Protein AF-A0A926B405-F1 (afdb_monomer_lite)

Radius of gyration: 14.82 Å; chains: 1; bounding box: 41×20×39 Å

Secondary structure (DSSP, 8-state):
-HHHHHT-TTEEEEEEETTEEEEEE--SSHHHHHHHHHHHHTSTT--------------------

pLDDT: mean 86.54, std 12.53, range 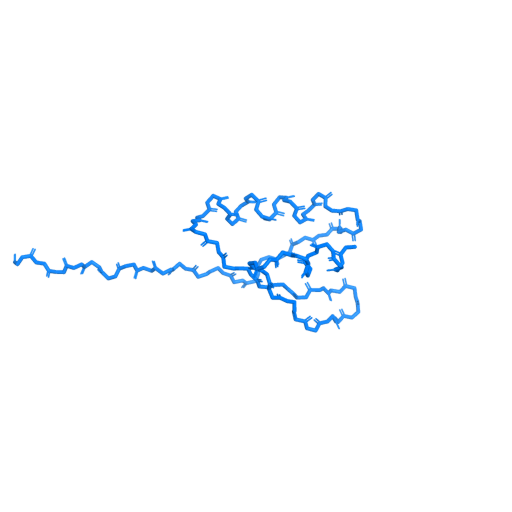[49.56, 95.69]

Structure (mmCIF, N/CA/C/O backbone):
data_AF-A0A926B405-F1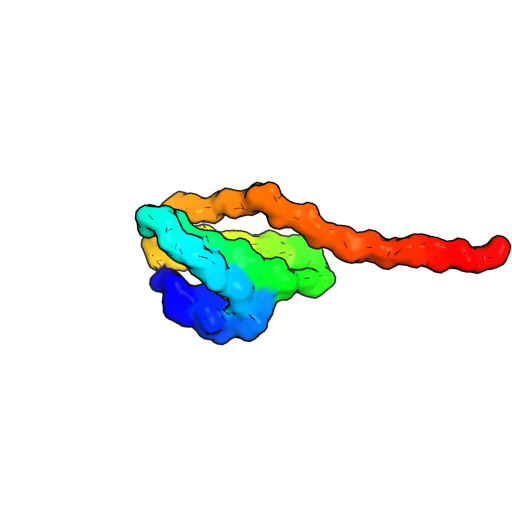
#
_entry.id   AF-A0A926B405-F1
#
loop_
_atom_site.group_PDB
_atom_site.id
_atom_site.type_symbol
_atom_site.label_atom_id
_atom_site.label_alt_id
_atom_site.label_comp_id
_atom_site.label_asym_id
_atom_site.label_entity_id
_atom_site.label_seq_id
_atom_site.pdbx_PDB_ins_code
_atom_site.Cartn_x
_atom_site.Cartn_y
_atom_site.Cartn_z
_atom_site.occupancy
_atom_site.B_iso_or_equiv
_atom_site.auth_seq_id
_atom_site.auth_comp_id
_atom_site.auth_asym_id
_atom_site.auth_atom_id
_atom_site.pdbx_PDB_model_num
ATOM 1 N N . MET A 1 1 ? -6.955 4.523 6.494 1.00 78.56 1 MET A N 1
ATOM 2 C CA . MET A 1 1 ? -5.734 3.793 6.096 1.00 78.56 1 MET A CA 1
ATOM 3 C C . MET A 1 1 ? -5.930 3.026 4.790 1.00 78.56 1 MET A C 1
ATOM 5 O O . MET A 1 1 ? -5.415 3.489 3.782 1.00 78.56 1 MET A O 1
ATOM 9 N N . ARG A 1 2 ? -6.740 1.953 4.758 1.00 82.44 2 ARG A N 1
ATOM 10 C CA . ARG A 1 2 ? -6.946 1.093 3.569 1.00 82.44 2 ARG A CA 1
ATOM 11 C C . ARG A 1 2 ? -7.227 1.860 2.265 1.00 82.44 2 ARG A C 1
ATOM 13 O O . ARG A 1 2 ? -6.546 1.617 1.281 1.00 82.44 2 ARG A O 1
ATOM 20 N N . THR A 1 3 ? -8.132 2.845 2.285 1.00 79.81 3 THR A N 1
ATOM 21 C CA . THR A 1 3 ? -8.468 3.687 1.115 1.00 79.81 3 THR A CA 1
ATOM 22 C C . THR A 1 3 ? -7.285 4.494 0.570 1.00 79.81 3 THR A C 1
ATOM 24 O O . THR A 1 3 ? -7.204 4.723 -0.630 1.00 79.81 3 THR A O 1
ATOM 27 N N . LYS A 1 4 ? -6.366 4.939 1.441 1.00 84.94 4 LYS A N 1
ATOM 28 C CA . LYS A 1 4 ? -5.169 5.687 1.022 1.00 84.94 4 LYS A CA 1
ATOM 29 C C . LYS A 1 4 ? -4.153 4.770 0.350 1.00 84.94 4 LYS A C 1
ATOM 31 O O . LYS A 1 4 ? -3.548 5.181 -0.628 1.00 84.94 4 LYS A O 1
ATOM 36 N N . ILE A 1 5 ? -3.996 3.550 0.866 1.00 86.50 5 ILE A N 1
ATOM 37 C CA . ILE A 1 5 ? -3.109 2.552 0.264 1.00 86.50 5 ILE A CA 1
ATOM 38 C C . ILE A 1 5 ? -3.691 2.129 -1.085 1.00 86.50 5 ILE A C 1
ATOM 40 O O . ILE A 1 5 ? -3.028 2.305 -2.088 1.00 86.50 5 ILE A O 1
ATOM 44 N N . SER A 1 6 ? -4.974 1.756 -1.162 1.00 87.00 6 SER A N 1
ATOM 45 C CA . SER A 1 6 ? -5.611 1.354 -2.430 1.00 87.00 6 SER A CA 1
ATOM 46 C C . SER A 1 6 ? -5.662 2.436 -3.512 1.00 87.00 6 SER A C 1
ATOM 48 O O . SER A 1 6 ? -5.952 2.126 -4.660 1.00 87.00 6 SER A O 1
ATOM 50 N N . ALA A 1 7 ? -5.478 3.710 -3.155 1.00 87.94 7 ALA A N 1
ATOM 51 C CA . ALA A 1 7 ? -5.427 4.800 -4.127 1.00 87.94 7 ALA A CA 1
ATOM 52 C C . ALA A 1 7 ? -4.084 4.863 -4.875 1.00 87.94 7 ALA A C 1
ATOM 54 O O . ALA A 1 7 ? -3.977 5.579 -5.869 1.00 87.94 7 ALA A O 1
ATOM 55 N N . ARG A 1 8 ? -3.063 4.143 -4.396 1.00 87.44 8 ARG A N 1
ATOM 56 C CA . ARG A 1 8 ? -1.743 4.083 -5.013 1.00 87.44 8 ARG A CA 1
ATOM 57 C C . ARG A 1 8 ? -1.716 3.015 -6.115 1.00 87.44 8 ARG A C 1
ATOM 59 O O . ARG A 1 8 ? -1.978 1.849 -5.815 1.00 87.44 8 ARG A O 1
ATOM 66 N N . PRO A 1 9 ? -1.414 3.389 -7.371 1.00 84.94 9 PRO A N 1
ATOM 67 C CA . PRO A 1 9 ? -1.471 2.473 -8.513 1.00 84.94 9 PRO A CA 1
ATOM 68 C C . PRO A 1 9 ? -0.410 1.366 -8.450 1.00 84.94 9 PRO A C 1
ATOM 70 O O . PRO A 1 9 ? -0.599 0.305 -9.030 1.00 84.94 9 PRO A O 1
ATOM 73 N N . ASP A 1 10 ? 0.679 1.615 -7.730 1.00 88.94 10 ASP A N 1
ATOM 74 C CA . ASP A 1 10 ? 1.807 0.722 -7.463 1.00 88.94 10 ASP A CA 1
ATOM 75 C C . ASP A 1 10 ? 1.522 -0.308 -6.357 1.00 88.94 10 ASP A C 1
ATOM 77 O O . ASP A 1 10 ? 2.393 -1.106 -6.027 1.00 88.94 10 ASP A O 1
ATOM 81 N N . THR A 1 11 ? 0.318 -0.310 -5.770 1.00 92.19 11 THR A N 1
ATOM 82 C CA . THR A 1 11 ? -0.004 -1.168 -4.623 1.00 92.19 11 THR A CA 1
ATOM 83 C C . THR A 1 11 ? -1.148 -2.130 -4.902 1.00 92.19 11 THR A C 1
ATOM 85 O O . THR A 1 11 ? -2.192 -1.771 -5.448 1.00 92.19 11 THR A O 1
ATOM 88 N N . LEU A 1 12 ? -0.981 -3.363 -4.435 1.00 93.38 12 LEU A N 1
ATOM 89 C CA . LEU A 1 12 ? -2.025 -4.374 -4.391 1.00 93.38 12 LEU A CA 1
ATOM 90 C C . LEU A 1 12 ? -2.384 -4.657 -2.937 1.00 93.38 12 LEU A C 1
ATOM 92 O O . LEU A 1 12 ? -1.526 -4.933 -2.098 1.00 93.38 12 LEU A O 1
ATOM 96 N N . LEU A 1 13 ? -3.679 -4.608 -2.634 1.00 93.88 13 LEU A N 1
ATOM 97 C CA . LEU A 1 13 ? -4.185 -4.960 -1.316 1.00 93.88 13 LEU A CA 1
ATOM 98 C C . LEU A 1 13 ? -4.671 -6.399 -1.293 1.00 93.88 13 LEU A C 1
ATOM 100 O O . LEU A 1 13 ? -5.614 -6.763 -1.996 1.00 93.88 13 LEU A O 1
ATOM 104 N N . GLY A 1 14 ? -4.084 -7.184 -0.399 1.00 92.56 14 GLY A N 1
ATOM 105 C CA . GLY A 1 14 ? -4.611 -8.490 -0.054 1.00 92.56 14 GLY A CA 1
ATOM 106 C C . GLY A 1 14 ? -5.862 -8.407 0.824 1.00 92.56 14 GLY A C 1
ATOM 107 O O . GLY A 1 14 ? -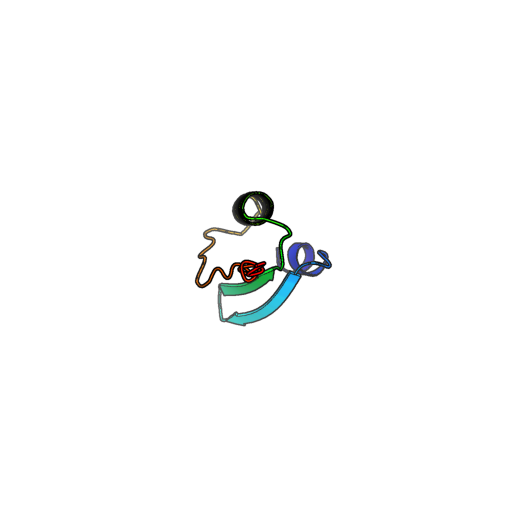6.398 -7.335 1.166 1.00 92.56 14 GLY A O 1
ATOM 108 N N . ARG A 1 15 ? -6.324 -9.592 1.222 1.00 92.19 15 ARG A N 1
ATOM 109 C CA . ARG A 1 15 ? -7.378 -9.739 2.224 1.00 92.19 15 ARG A CA 1
ATOM 110 C C . ARG A 1 15 ? -6.916 -9.126 3.551 1.00 92.19 15 ARG A C 1
ATOM 112 O O . ARG A 1 15 ? -5.755 -9.254 3.929 1.00 92.19 15 ARG A O 1
ATOM 119 N N . ALA A 1 16 ? -7.828 -8.424 4.215 1.00 92.88 16 ALA A N 1
ATOM 120 C CA . ALA A 1 16 ? -7.629 -8.014 5.597 1.00 92.88 16 ALA A CA 1
ATOM 121 C C . ALA A 1 16 ? -8.010 -9.180 6.517 1.00 92.88 16 ALA A C 1
ATOM 123 O O . ALA A 1 16 ? -9.056 -9.801 6.312 1.00 92.88 16 ALA A O 1
ATOM 124 N N . GLU A 1 17 ? -7.174 -9.458 7.509 1.00 92.94 17 GLU A N 1
ATOM 125 C CA . GLU A 1 17 ? -7.395 -10.489 8.522 1.00 92.94 17 GLU A CA 1
ATOM 126 C C . GLU A 1 17 ? -7.286 -9.828 9.898 1.00 92.94 17 GLU A C 1
ATOM 128 O O . GLU A 1 17 ? -6.202 -9.426 10.326 1.00 92.94 17 GLU A O 1
ATOM 133 N N . ASP A 1 18 ? -8.430 -9.678 10.570 1.00 93.25 18 ASP A N 1
ATOM 134 C CA . ASP A 1 18 ? -8.553 -8.945 11.834 1.00 93.25 18 ASP A CA 1
ATOM 135 C C . ASP A 1 18 ? -7.967 -7.518 11.733 1.00 93.25 18 ASP A C 1
ATOM 137 O O . ASP A 1 18 ? -8.459 -6.700 10.949 1.00 93.25 18 ASP A O 1
ATOM 141 N N . ARG A 1 19 ? -6.894 -7.218 12.476 1.00 91.75 19 ARG A N 1
ATOM 142 C CA . ARG A 1 19 ? -6.198 -5.922 12.451 1.00 91.75 19 ARG A CA 1
ATOM 143 C C . ARG A 1 19 ? -5.111 -5.804 11.377 1.00 91.75 19 ARG A C 1
ATOM 145 O O . ARG A 1 19 ? -4.499 -4.747 11.252 1.00 91.75 19 ARG A O 1
ATOM 152 N N . TRP A 1 20 ? -4.847 -6.870 10.622 1.00 93.00 20 TRP A N 1
ATOM 153 C CA . TRP A 1 20 ? -3.764 -6.918 9.643 1.00 93.00 20 TRP A CA 1
ATOM 154 C C . TRP A 1 20 ? -4.265 -6.670 8.227 1.00 93.00 20 TRP A C 1
ATOM 156 O O . TRP A 1 20 ? -5.275 -7.219 7.782 1.00 93.00 20 TRP A O 1
ATOM 166 N N . GLN A 1 21 ? -3.507 -5.867 7.487 1.00 95.00 21 GLN A N 1
ATOM 167 C CA . GLN A 1 21 ? -3.750 -5.588 6.080 1.00 95.00 21 GLN A CA 1
ATOM 168 C C . GLN A 1 21 ? -2.541 -6.031 5.260 1.00 95.00 21 GLN A C 1
ATOM 170 O O . GLN A 1 21 ? -1.499 -5.388 5.316 1.00 95.00 21 GLN A O 1
ATOM 175 N N . ALA A 1 22 ? -2.698 -7.078 4.447 1.00 95.00 22 ALA A N 1
ATOM 176 C CA . ALA A 1 22 ? -1.665 -7.466 3.491 1.00 95.00 22 ALA A CA 1
ATOM 177 C C . ALA A 1 22 ? -1.547 -6.422 2.369 1.00 95.00 22 ALA A C 1
ATOM 179 O O . ALA A 1 22 ? -2.562 -6.001 1.795 1.00 95.00 22 ALA A O 1
ATOM 180 N N . VAL A 1 23 ? -0.318 -6.022 2.055 1.00 94.94 23 VAL A N 1
ATOM 181 C CA . VAL A 1 23 ? 0.016 -5.073 0.988 1.00 94.94 23 VAL A CA 1
ATOM 182 C C . VAL A 1 23 ? 1.191 -5.641 0.203 1.00 94.94 23 VAL A C 1
ATOM 184 O O . VAL A 1 23 ? 2.147 -6.129 0.798 1.00 94.94 23 VAL A O 1
ATOM 187 N N . VAL A 1 24 ? 1.111 -5.569 -1.120 1.00 94.69 24 VAL A N 1
ATOM 188 C CA . VAL A 1 24 ? 2.236 -5.793 -2.032 1.00 94.69 24 VAL A CA 1
ATOM 189 C C . VAL A 1 24 ? 2.465 -4.494 -2.793 1.00 94.69 24 VAL A C 1
ATOM 191 O O . VAL A 1 24 ? 1.500 -3.816 -3.153 1.00 94.69 24 VAL A O 1
ATOM 194 N N . VAL A 1 25 ? 3.724 -4.130 -3.002 1.00 93.50 25 VAL A N 1
ATOM 195 C CA . VAL A 1 25 ? 4.127 -2.950 -3.766 1.00 93.50 25 VAL A CA 1
ATOM 196 C C . VAL A 1 25 ? 5.297 -3.333 -4.658 1.00 93.50 25 VAL A C 1
ATOM 198 O O . VAL A 1 25 ? 6.227 -3.989 -4.191 1.00 93.50 25 VAL A O 1
ATOM 201 N N . ASP A 1 26 ? 5.247 -2.909 -5.916 1.00 91.56 26 ASP A N 1
ATOM 202 C CA . ASP A 1 26 ? 6.399 -2.974 -6.809 1.00 91.56 26 ASP A CA 1
ATOM 203 C C . ASP A 1 26 ? 7.081 -1.605 -6.806 1.00 91.56 26 ASP A C 1
ATOM 205 O O . ASP A 1 26 ? 6.460 -0.582 -7.108 1.00 91.56 26 ASP A O 1
ATOM 209 N N . THR A 1 27 ? 8.362 -1.569 -6.446 1.00 90.94 27 THR A N 1
ATOM 210 C CA . THR A 1 27 ? 9.151 -0.333 -6.395 1.00 90.94 27 THR A CA 1
ATOM 211 C C . THR A 1 27 ? 10.328 -0.393 -7.354 1.00 90.94 27 THR A C 1
ATOM 213 O O . THR A 1 27 ? 10.878 -1.455 -7.622 1.00 90.94 27 THR A O 1
ATOM 216 N N . LEU A 1 28 ? 10.739 0.771 -7.861 1.00 89.94 28 LEU A N 1
ATOM 217 C CA . LEU A 1 28 ? 11.826 0.872 -8.842 1.00 89.94 28 LEU A CA 1
ATOM 218 C C . LEU A 1 28 ? 13.186 0.445 -8.279 1.00 89.94 28 LEU A C 1
ATOM 220 O O . LEU A 1 28 ? 14.011 -0.099 -9.006 1.00 89.94 28 LEU A O 1
ATOM 224 N N . ASP A 1 29 ? 13.431 0.730 -7.002 1.00 89.25 29 ASP A N 1
ATOM 225 C CA . ASP A 1 29 ? 14.679 0.415 -6.321 1.00 89.25 29 ASP A CA 1
ATOM 226 C C . ASP A 1 29 ? 14.466 0.235 -4.808 1.00 89.25 29 ASP A C 1
ATOM 228 O O . ASP A 1 29 ? 13.367 0.409 -4.270 1.00 89.25 29 ASP A O 1
ATOM 232 N N . VAL A 1 30 ? 15.554 -0.121 -4.122 1.00 89.69 30 VAL A N 1
ATOM 233 C CA . VAL A 1 30 ? 15.605 -0.315 -2.666 1.00 89.69 30 VAL A CA 1
ATOM 234 C C . VAL A 1 30 ? 15.207 0.960 -1.920 1.00 89.69 30 VAL A C 1
ATOM 236 O O . VAL A 1 30 ? 14.517 0.893 -0.905 1.00 89.69 30 VAL A O 1
ATOM 239 N N . LYS A 1 31 ? 15.619 2.136 -2.410 1.00 92.25 31 LYS A N 1
ATOM 240 C CA . LYS A 1 31 ? 15.314 3.404 -1.745 1.00 92.25 31 LYS A CA 1
ATOM 241 C C . LYS A 1 31 ? 13.810 3.674 -1.788 1.00 92.25 31 LYS A C 1
ATOM 243 O O . LYS A 1 31 ? 13.234 4.025 -0.766 1.00 92.25 31 LYS A O 1
ATOM 248 N N . ALA A 1 32 ? 13.172 3.467 -2.934 1.00 92.12 32 ALA A N 1
ATOM 249 C CA . ALA A 1 32 ? 11.734 3.612 -3.093 1.00 92.12 32 ALA A CA 1
ATOM 250 C C . ALA A 1 32 ? 10.954 2.625 -2.205 1.00 92.12 32 ALA A C 1
ATOM 252 O O . ALA A 1 32 ? 9.913 3.000 -1.665 1.00 92.12 32 ALA A O 1
ATOM 253 N N . ALA A 1 33 ? 11.468 1.406 -1.993 1.00 92.25 33 ALA A N 1
ATOM 254 C CA . ALA A 1 33 ? 10.900 0.460 -1.028 1.00 92.25 33 ALA A CA 1
ATOM 255 C C . ALA A 1 33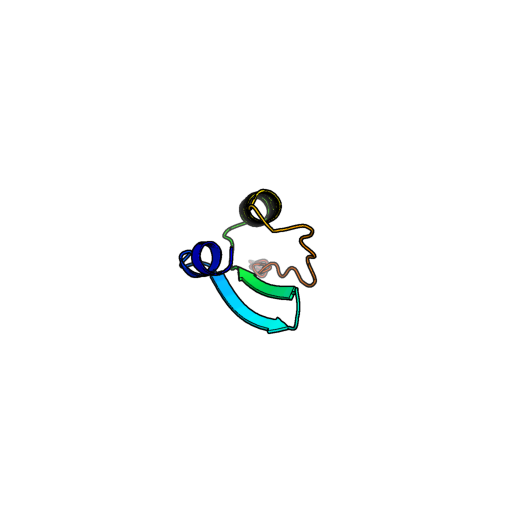 ? 10.975 0.987 0.416 1.00 92.25 33 ALA A C 1
ATOM 257 O O . ALA A 1 33 ? 9.979 0.936 1.140 1.00 92.25 33 ALA A O 1
ATOM 258 N N . HIS A 1 34 ? 12.121 1.543 0.825 1.00 94.00 34 HIS A N 1
ATOM 259 C CA . HIS A 1 34 ? 12.276 2.162 2.146 1.00 94.00 34 HIS A CA 1
ATOM 260 C C . HIS A 1 34 ? 11.371 3.383 2.326 1.00 94.00 34 HIS A C 1
ATOM 262 O O . HIS A 1 34 ? 10.644 3.457 3.313 1.00 94.00 34 HIS A O 1
ATOM 268 N N . ASP A 1 35 ? 11.345 4.294 1.351 1.00 95.00 35 ASP A N 1
ATOM 269 C CA . ASP A 1 35 ? 10.482 5.478 1.386 1.00 95.00 35 ASP A CA 1
ATOM 270 C C . ASP A 1 35 ? 8.995 5.068 1.504 1.00 95.00 35 ASP A C 1
ATOM 272 O O . ASP A 1 35 ? 8.208 5.709 2.206 1.00 95.00 35 ASP A O 1
ATOM 276 N N . PHE A 1 36 ? 8.589 3.982 0.832 1.00 93.94 36 PHE A N 1
ATOM 277 C CA . PHE A 1 36 ? 7.235 3.436 0.939 1.00 93.94 36 PHE A CA 1
ATOM 278 C C . PHE A 1 36 ? 6.947 2.836 2.321 1.00 93.94 36 PHE A C 1
ATOM 280 O O . PHE A 1 36 ? 5.860 3.051 2.863 1.00 93.94 36 PHE A O 1
ATOM 287 N N . HIS A 1 37 ? 7.908 2.112 2.897 1.00 95.06 37 HIS A N 1
ATOM 288 C CA . HIS A 1 37 ? 7.803 1.557 4.245 1.00 95.06 37 HIS A CA 1
ATOM 289 C C . HIS A 1 37 ? 7.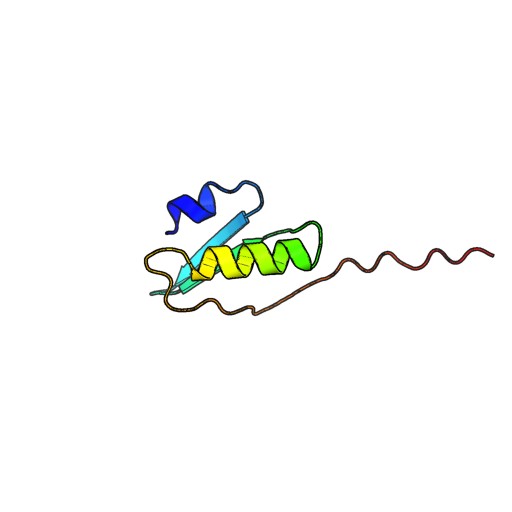620 2.661 5.293 1.00 95.06 37 HIS A C 1
ATOM 291 O O . HIS A 1 37 ? 6.656 2.631 6.056 1.00 95.06 37 HIS A O 1
ATOM 297 N N . GLU A 1 38 ? 8.479 3.681 5.275 1.00 95.69 38 GLU A N 1
ATOM 298 C CA . GLU A 1 38 ? 8.385 4.834 6.180 1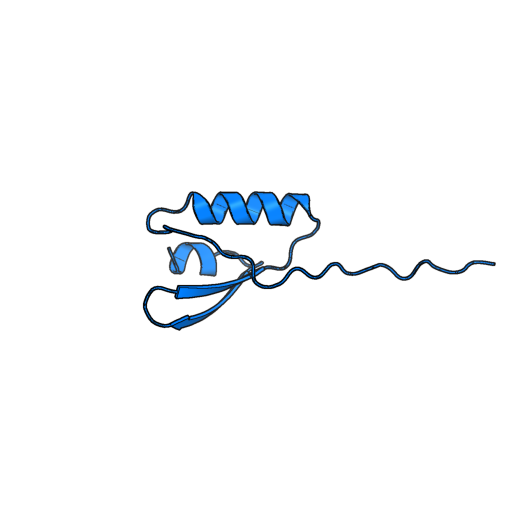.00 95.69 38 GLU A CA 1
ATOM 299 C C . GLU A 1 38 ? 7.050 5.571 6.018 1.00 95.69 38 GLU A C 1
ATOM 301 O O . GLU A 1 38 ? 6.409 5.971 6.993 1.00 95.69 38 GLU A O 1
ATOM 306 N N . TRP A 1 39 ? 6.582 5.718 4.774 1.00 94.81 39 TRP A N 1
ATOM 307 C CA . TRP A 1 39 ? 5.275 6.303 4.506 1.00 94.81 39 TRP A CA 1
ATOM 308 C C . TRP A 1 39 ? 4.131 5.491 5.128 1.00 94.81 39 TRP A C 1
ATOM 310 O O . TRP A 1 39 ? 3.208 6.099 5.674 1.00 94.81 39 TRP A O 1
ATOM 320 N N . LEU A 1 40 ? 4.171 4.152 5.059 1.00 94.81 40 LEU A N 1
ATOM 321 C CA . LEU A 1 40 ? 3.170 3.292 5.698 1.00 94.81 40 LEU A CA 1
ATOM 322 C C . LEU A 1 40 ? 3.181 3.463 7.219 1.00 94.81 40 LEU A C 1
ATOM 324 O O . LEU A 1 40 ? 2.114 3.660 7.798 1.00 94.81 40 LEU A O 1
ATOM 328 N N . GLU A 1 41 ? 4.355 3.434 7.850 1.00 95.25 41 GLU A N 1
ATOM 329 C CA . GLU A 1 41 ? 4.499 3.606 9.303 1.00 95.25 41 GLU A CA 1
ATOM 330 C C . GLU A 1 41 ? 3.970 4.961 9.789 1.00 95.25 41 GLU A C 1
ATOM 332 O O . GLU A 1 41 ? 3.399 5.062 10.872 1.00 95.25 41 GLU A O 1
ATOM 337 N N . ALA A 1 42 ? 4.089 6.006 8.968 1.00 95.69 42 ALA A N 1
ATOM 338 C CA . ALA A 1 42 ? 3.586 7.337 9.289 1.00 95.69 42 ALA A CA 1
ATOM 339 C C . ALA A 1 42 ? 2.057 7.493 9.126 1.00 95.69 42 ALA A C 1
ATOM 341 O O . ALA A 1 42 ? 1.503 8.551 9.457 1.00 95.69 42 ALA A O 1
ATOM 342 N N . LEU A 1 43 ? 1.338 6.499 8.586 1.00 93.81 43 LEU A N 1
ATOM 343 C CA . LEU A 1 43 ? -0.108 6.612 8.389 1.00 93.81 43 LEU A CA 1
ATOM 344 C C . LEU A 1 43 ? -0.869 6.542 9.726 1.00 93.81 43 LEU A C 1
ATOM 346 O O . LEU A 1 43 ? -0.695 5.600 10.496 1.00 93.81 43 LEU A O 1
ATOM 350 N N . PRO A 1 44 ? -1.836 7.451 9.971 1.00 93.06 44 PRO A N 1
ATOM 351 C CA . PRO A 1 44 ? -2.695 7.356 11.146 1.00 93.06 44 PRO A CA 1
ATOM 352 C C . PRO A 1 44 ? -3.444 6.018 11.204 1.00 93.06 44 PRO A C 1
ATOM 354 O O . PRO A 1 44 ? -4.178 5.668 10.269 1.00 93.06 44 PRO A O 1
ATOM 357 N N . GLY A 1 45 ? -3.278 5.308 12.321 1.00 91.81 45 GLY A N 1
ATOM 358 C CA . GLY A 1 45 ? -3.870 3.992 12.571 1.00 91.81 45 GLY A CA 1
ATOM 359 C C . GLY A 1 45 ? -2.990 2.804 12.173 1.00 91.81 45 GLY A C 1
ATOM 360 O O . GLY A 1 45 ? -3.415 1.672 12.383 1.00 91.81 45 GLY A O 1
ATOM 361 N N . VAL A 1 46 ? -1.793 3.036 11.623 1.00 93.81 46 VAL A N 1
ATOM 362 C CA . VAL A 1 46 ? -0.753 2.005 11.512 1.00 93.81 46 VAL A CA 1
ATOM 363 C C . VAL A 1 46 ? 0.037 1.997 12.815 1.00 93.81 46 VAL A C 1
ATOM 365 O O . VAL A 1 46 ? 0.662 2.990 13.170 1.00 93.81 46 VAL A O 1
ATOM 368 N N . GLU A 1 47 ? -0.024 0.887 13.547 1.00 94.12 47 GLU A N 1
ATOM 369 C CA . GLU A 1 47 ? 0.798 0.685 14.749 1.00 94.12 47 GLU A CA 1
ATOM 370 C C . GLU A 1 47 ? 2.130 0.003 14.417 1.00 94.12 47 GLU A C 1
ATOM 372 O O . GLU A 1 47 ? 3.124 0.219 15.104 1.00 94.12 47 GLU A O 1
ATOM 377 N N . GLN A 1 48 ? 2.143 -0.828 13.372 1.00 93.12 48 GLN A N 1
ATOM 378 C CA . GLN A 1 48 ? 3.297 -1.613 12.954 1.00 93.12 48 GLN A CA 1
ATOM 379 C C . GLN A 1 48 ? 3.216 -1.921 11.456 1.00 93.12 48 GLN A C 1
ATOM 381 O O . GLN A 1 48 ? 2.133 -2.189 10.927 1.00 93.12 48 GLN A O 1
ATOM 386 N N . VAL A 1 49 ? 4.374 -1.941 10.801 1.00 95.06 49 VAL A N 1
ATOM 387 C CA . VAL A 1 49 ? 4.569 -2.501 9.462 1.00 95.06 49 VAL A CA 1
ATOM 388 C C . VAL A 1 49 ? 5.570 -3.645 9.592 1.00 95.06 49 VAL A C 1
ATOM 390 O O . VAL A 1 49 ? 6.576 -3.506 10.281 1.00 95.06 49 VAL A O 1
ATOM 393 N N . ASP A 1 50 ? 5.266 -4.794 8.991 1.00 94.00 50 ASP A N 1
ATOM 394 C CA . ASP A 1 50 ? 6.164 -5.950 8.978 1.00 94.00 50 ASP A CA 1
ATOM 395 C C . ASP A 1 50 ? 6.403 -6.397 7.535 1.00 94.00 50 ASP A C 1
ATOM 397 O O . ASP A 1 50 ? 5.461 -6.537 6.746 1.00 94.00 50 ASP A O 1
ATOM 401 N N . VAL A 1 51 ? 7.673 -6.586 7.185 1.00 92.38 51 VAL A N 1
ATOM 402 C CA . VAL A 1 51 ? 8.105 -6.932 5.831 1.00 92.38 51 VAL A CA 1
ATOM 403 C C . VAL A 1 51 ? 8.405 -8.421 5.789 1.00 92.38 51 VAL A C 1
ATOM 405 O O . VAL A 1 51 ? 9.445 -8.882 6.247 1.00 92.38 51 VAL A O 1
ATOM 408 N N . ILE A 1 52 ? 7.483 -9.182 5.203 1.00 91.19 52 ILE A N 1
ATOM 409 C CA . ILE A 1 52 ? 7.576 -10.649 5.158 1.00 91.19 52 ILE A CA 1
ATOM 410 C C . ILE A 1 52 ? 8.407 -11.171 3.978 1.00 91.19 52 ILE A C 1
ATOM 412 O O . ILE A 1 52 ? 8.862 -12.313 4.003 1.00 91.19 52 ILE A O 1
ATOM 416 N N . TYR A 1 53 ? 8.572 -10.366 2.926 1.00 89.69 53 TYR A N 1
ATOM 417 C CA . TYR A 1 53 ? 9.297 -10.738 1.715 1.00 89.69 53 TYR A CA 1
ATOM 418 C C . TYR A 1 53 ? 9.795 -9.494 0.977 1.00 89.69 53 TYR A C 1
ATOM 420 O O . TYR A 1 53 ? 9.054 -8.524 0.825 1.00 89.69 53 TYR A O 1
ATOM 428 N N . VAL A 1 54 ? 11.029 -9.563 0.480 1.00 87.19 54 VAL A N 1
ATOM 429 C CA . VAL A 1 54 ? 11.602 -8.600 -0.463 1.00 87.19 54 VAL A CA 1
ATOM 430 C C . VAL A 1 54 ? 12.254 -9.400 -1.581 1.00 87.19 54 VAL A C 1
ATOM 432 O O . VAL A 1 54 ? 13.096 -10.260 -1.320 1.00 87.19 54 VAL A O 1
ATOM 435 N N . GLY A 1 55 ? 11.840 -9.131 -2.814 1.00 85.81 55 GLY A N 1
ATOM 436 C CA . GLY A 1 55 ? 12.466 -9.660 -4.017 1.00 85.81 55 GLY A CA 1
ATOM 437 C C . GLY A 1 55 ? 13.200 -8.541 -4.741 1.00 85.81 55 GLY A C 1
ATOM 438 O O . GLY A 1 55 ? 12.686 -7.430 -4.840 1.00 85.81 55 GLY A O 1
ATOM 439 N N . PHE A 1 56 ? 14.391 -8.838 -5.245 1.00 81.12 56 PHE A N 1
ATOM 440 C CA . PHE A 1 56 ? 15.086 -7.980 -6.193 1.00 81.12 56 PHE A CA 1
ATOM 441 C C . PHE A 1 56 ? 15.156 -8.735 -7.508 1.00 81.12 56 PHE A C 1
ATOM 443 O O . PHE A 1 56 ? 15.597 -9.886 -7.523 1.00 81.12 56 PHE A O 1
ATOM 450 N N . ASP A 1 57 ? 14.745 -8.097 -8.598 1.00 72.25 57 ASP A N 1
ATOM 451 C CA . ASP A 1 57 ? 15.083 -8.611 -9.917 1.00 72.25 57 ASP A CA 1
ATOM 452 C C . ASP A 1 57 ? 16.596 -8.440 -10.102 1.00 72.25 57 ASP A C 1
ATOM 454 O O . ASP A 1 57 ? 17.100 -7.357 -10.412 1.00 72.25 57 ASP A O 1
ATOM 458 N N . GLU A 1 58 ? 17.347 -9.516 -9.864 1.00 58.59 58 GLU A N 1
ATOM 459 C CA . GLU A 1 58 ? 18.717 -9.625 -10.349 1.00 58.59 58 GLU A CA 1
ATOM 460 C C . GLU A 1 58 ? 18.651 -9.593 -11.877 1.00 58.59 58 GLU A C 1
ATOM 462 O O . GLU A 1 58 ? 18.222 -10.553 -12.519 1.00 58.59 58 GLU A O 1
ATOM 467 N N . TYR A 1 59 ? 19.091 -8.488 -12.484 1.00 55.47 59 TYR A N 1
ATOM 468 C CA . TYR A 1 59 ? 19.458 -8.526 -13.893 1.00 55.47 59 TYR A CA 1
ATOM 469 C C . TYR A 1 59 ? 20.510 -9.631 -14.043 1.00 55.47 59 TYR A C 1
ATOM 471 O O . TYR A 1 59 ? 21.571 -9.520 -13.418 1.00 55.47 59 TYR A O 1
ATOM 479 N N . PRO A 1 60 ? 20.272 -10.689 -14.844 1.00 50.75 60 PRO A N 1
ATOM 480 C CA . PRO A 1 60 ? 21.314 -11.659 -15.108 1.00 50.75 60 PRO A CA 1
ATOM 481 C C . PRO A 1 60 ? 22.476 -10.886 -15.716 1.00 50.75 60 PRO A C 1
ATOM 483 O O . PRO A 1 60 ? 22.312 -10.200 -16.731 1.00 50.75 60 PRO A O 1
ATOM 486 N N . HIS A 1 61 ? 23.637 -10.966 -15.063 1.00 54.09 61 HIS A N 1
ATOM 487 C CA . HIS A 1 61 ? 24.891 -10.519 -15.639 1.00 54.09 61 HIS A CA 1
ATOM 488 C C . HIS A 1 61 ? 24.933 -11.039 -17.074 1.00 54.09 61 HIS A C 1
ATOM 490 O O . HIS A 1 61 ? 24.983 -12.247 -17.311 1.00 54.09 61 HIS A O 1
ATOM 496 N N . THR A 1 62 ? 24.825 -10.126 -18.038 1.00 56.25 62 THR A N 1
ATOM 497 C CA . THR A 1 62 ? 25.037 -10.468 -19.436 1.00 56.25 62 THR A CA 1
ATOM 498 C C . THR A 1 62 ? 26.482 -10.924 -19.525 1.00 56.25 62 THR A C 1
ATOM 500 O O . THR A 1 62 ? 27.400 -10.110 -19.474 1.00 56.25 62 THR A O 1
ATOM 503 N N . ASN A 1 63 ? 26.677 -12.241 -19.597 1.00 65.19 63 ASN A N 1
ATOM 504 C CA . ASN A 1 63 ? 27.919 -12.811 -20.078 1.00 65.19 63 ASN A CA 1
ATOM 505 C C . ASN A 1 63 ? 28.144 -12.258 -21.482 1.00 65.19 63 ASN A C 1
ATOM 507 O O . ASN A 1 63 ? 27.363 -12.530 -22.395 1.00 65.19 63 ASN A O 1
ATOM 511 N N . ALA A 1 64 ? 29.209 -11.487 -21.643 1.00 49.56 64 ALA A N 1
ATOM 512 C CA . ALA A 1 64 ? 29.750 -11.147 -22.942 1.00 49.56 64 ALA A CA 1
ATOM 513 C C . ALA A 1 64 ? 31.249 -10.860 -22.806 1.00 49.56 64 ALA A C 1
ATOM 515 O O . ALA A 1 64 ? 31.631 -10.076 -21.936 1.00 49.56 64 ALA A O 1
ATOM 516 N N . PRO A 1 65 ? 32.048 -11.282 -23.791 1.00 54.88 65 PRO A N 1
ATOM 517 C CA . PRO A 1 65 ? 32.344 -12.651 -24.227 1.00 54.88 65 PRO A CA 1
ATOM 518 C C . PRO A 1 65 ? 33.581 -13.260 -23.536 1.00 54.88 65 PRO A C 1
ATOM 520 O O . PRO A 1 65 ? 34.408 -12.497 -22.988 1.00 54.88 65 PRO A O 1
#

Sequence (65 aa):
MRTKISARPDTLLGRAEDRWQAVVVDTLDVKAAHDFHEWLEALPGVEQVDVIYVGFDEYPHTNAP

Foldseek 3Di:
DVVVQVVDPQKDWDDDDVLDTDIDGDDPDPVRVVVVLVVQCPDPSDPDDDDPDDDDPDPPPPDDD